Protein AF-A0A558ZWK5-F1 (afdb_monomer_lite)

Radius of gyration: 10.79 Å; chains: 1; bounding box: 29×23×25 Å

Foldseek 3Di:
DAAEDEAEPCVDPVNVVVVVVQVVDPRYDDQAYEDLPDPDQDDPNHGYHNDPVVVD

InterPro domains:
  IPR000846 Dihydrodipicolinate reductase, N-terminal [PF01113] (3-41)
  IPR036291 NAD(P)-binding domain superfamily [SSF51735] (3-54)

pLDDT: mean 92.4, std 5.53, range [68.0, 96.69]

Secondary structure (DSSP, 8-state):
-PEEEEEETTTSHHHHHHHHHHHH-TTEEEEEEE-TT---SEETTEEEESSGGGG-

Sequence (56 aa):
MSIRVIIAGFKGRMGQAACQMVLADPDLDLVAVLYPFESESEWQGIPVFKDKADLA

Structure (mmCIF, N/CA/C/O backbone):
data_AF-A0A558ZWK5-F1
#
_entry.id   AF-A0A558ZWK5-F1
#
loop_
_atom_site.group_PDB
_atom_site.id
_atom_site.type_symbol
_atom_site.label_atom_id
_atom_site.label_alt_id
_atom_site.label_comp_id
_atom_site.label_asym_id
_atom_site.label_entity_id
_atom_site.label_seq_id
_atom_site.pdbx_PDB_ins_code
_atom_site.Cartn_x
_atom_site.Cartn_y
_atom_site.Cartn_z
_atom_site.occupancy
_atom_site.B_iso_or_equiv
_atom_site.auth_seq_id
_atom_site.auth_comp_id
_atom_site.auth_asym_id
_atom_site.auth_atom_id
_atom_site.pdbx_PDB_model_num
ATOM 1 N N . MET A 1 1 ? -12.921 -1.589 11.891 1.00 68.44 1 MET A N 1
ATOM 2 C CA . MET A 1 1 ? -12.330 -1.937 10.580 1.00 68.44 1 MET A CA 1
ATOM 3 C C . MET A 1 1 ? -11.455 -0.769 10.190 1.00 68.44 1 MET A C 1
ATOM 5 O O . MET A 1 1 ? -11.974 0.335 10.252 1.00 68.44 1 MET A O 1
ATOM 9 N N . SER A 1 2 ? -10.194 -0.996 9.828 1.00 87.19 2 SER A N 1
ATOM 10 C CA . SER A 1 2 ? -9.312 0.057 9.316 1.00 87.19 2 SER A CA 1
ATOM 11 C C . SER A 1 2 ? -9.301 0.058 7.786 1.00 87.19 2 SER A C 1
ATOM 13 O O . SER A 1 2 ? -9.423 -0.992 7.146 1.00 87.19 2 SER A O 1
ATOM 15 N N . ILE A 1 3 ? -9.186 1.241 7.187 1.00 95.69 3 ILE A N 1
ATOM 16 C CA . ILE A 1 3 ? -9.000 1.396 5.744 1.00 95.69 3 ILE A CA 1
ATOM 17 C C . ILE A 1 3 ? -7.532 1.108 5.435 1.00 95.69 3 ILE A C 1
ATOM 19 O O . ILE A 1 3 ? -6.637 1.768 5.957 1.00 95.69 3 ILE A O 1
ATOM 23 N N . ARG A 1 4 ? -7.279 0.127 4.567 1.00 94.62 4 ARG A N 1
ATOM 24 C CA . ARG A 1 4 ? -5.924 -0.242 4.140 1.00 94.62 4 ARG A CA 1
ATOM 25 C C . ARG A 1 4 ? -5.474 0.693 3.022 1.00 94.62 4 ARG A C 1
ATOM 27 O O . ARG A 1 4 ? -6.140 0.789 1.991 1.00 94.62 4 ARG A O 1
ATOM 34 N N . VAL A 1 5 ? -4.356 1.376 3.225 1.00 95.62 5 VAL A N 1
ATOM 35 C CA . VAL A 1 5 ? -3.843 2.427 2.345 1.00 95.62 5 VAL A CA 1
ATOM 36 C C . VAL A 1 5 ? -2.493 2.019 1.769 1.00 95.62 5 VAL A C 1
ATOM 38 O O . VAL A 1 5 ? -1.632 1.491 2.469 1.00 95.62 5 VAL A O 1
ATOM 41 N N . ILE A 1 6 ? -2.307 2.302 0.480 1.00 95.75 6 ILE A N 1
A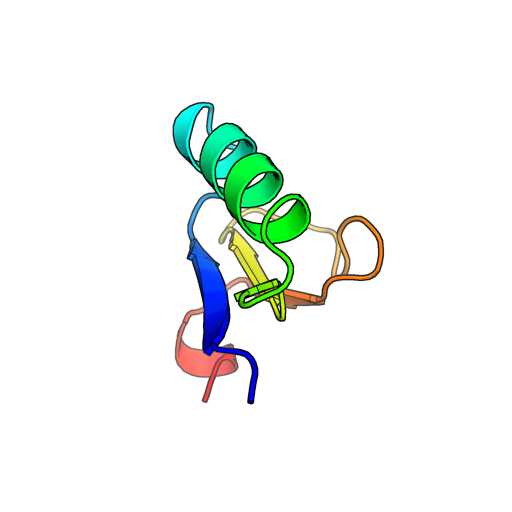TOM 42 C CA . ILE A 1 6 ? -1.033 2.154 -0.225 1.00 95.75 6 ILE A CA 1
ATOM 43 C C . ILE A 1 6 ? -0.621 3.523 -0.754 1.00 95.75 6 ILE A C 1
ATOM 45 O O . ILE A 1 6 ? -1.427 4.203 -1.393 1.00 95.75 6 ILE A O 1
ATOM 49 N N . ILE A 1 7 ? 0.631 3.924 -0.528 1.00 95.31 7 ILE A N 1
ATOM 50 C CA . ILE A 1 7 ? 1.134 5.233 -0.968 1.00 95.31 7 ILE A CA 1
ATOM 51 C C . ILE A 1 7 ? 2.156 5.068 -2.090 1.00 95.31 7 ILE A C 1
ATOM 53 O O . ILE A 1 7 ? 3.276 4.603 -1.882 1.00 95.31 7 ILE A O 1
ATOM 57 N N . ALA A 1 8 ? 1.784 5.516 -3.289 1.00 94.75 8 ALA A N 1
ATOM 58 C CA . ALA A 1 8 ? 2.692 5.624 -4.423 1.00 94.75 8 ALA A CA 1
ATOM 59 C C . ALA A 1 8 ? 3.488 6.936 -4.366 1.00 94.75 8 ALA A C 1
ATOM 61 O O . ALA A 1 8 ? 2.926 8.013 -4.178 1.00 94.75 8 ALA A O 1
ATOM 62 N N . GLY A 1 9 ? 4.806 6.853 -4.551 1.00 93.38 9 GLY A N 1
ATOM 63 C CA . GLY A 1 9 ? 5.696 8.011 -4.495 1.00 93.38 9 GLY A CA 1
ATOM 64 C C . GLY A 1 9 ? 6.037 8.471 -3.075 1.00 93.38 9 GLY A C 1
ATOM 65 O O . GLY A 1 9 ? 6.282 9.660 -2.875 1.00 93.38 9 GLY A O 1
ATOM 66 N N . PHE A 1 10 ? 6.076 7.556 -2.097 1.00 93.75 10 PHE A N 1
ATOM 67 C CA . PHE A 1 10 ? 6.273 7.870 -0.671 1.00 93.75 10 PHE A CA 1
ATOM 68 C C . PHE A 1 10 ? 7.549 8.680 -0.359 1.00 93.75 10 PHE A C 1
ATOM 70 O O . PHE A 1 10 ? 7.567 9.441 0.602 1.00 93.75 10 PHE A O 1
ATOM 77 N N . LYS A 1 11 ? 8.599 8.583 -1.189 1.00 91.19 11 LYS A N 1
ATOM 78 C CA . LYS A 1 11 ? 9.833 9.387 -1.065 1.00 91.19 11 LYS A CA 1
ATOM 79 C C . LYS A 1 11 ? 9.670 10.870 -1.432 1.00 91.19 11 LYS A C 1
ATOM 81 O O . LYS A 1 11 ? 10.515 11.682 -1.063 1.00 91.19 11 LYS A O 1
ATOM 86 N N . GLY A 1 12 ? 8.628 11.247 -2.173 1.00 93.00 12 GLY A N 1
ATOM 87 C CA . GLY A 1 12 ? 8.368 12.646 -2.524 1.00 93.00 12 GLY A CA 1
ATOM 88 C C . GLY A 1 12 ? 7.827 13.451 -1.338 1.00 93.00 12 GLY A C 1
ATOM 89 O O . GLY A 1 12 ? 7.253 12.884 -0.417 1.00 93.00 12 GLY A O 1
ATOM 90 N N . ARG A 1 13 ? 7.925 14.790 -1.382 1.00 93.81 13 ARG A N 1
ATOM 91 C CA . ARG A 1 13 ? 7.420 15.670 -0.300 1.00 93.81 13 ARG A CA 1
ATOM 92 C C . ARG A 1 13 ? 5.956 15.395 0.068 1.00 93.81 13 ARG A C 1
ATOM 94 O O . ARG A 1 13 ? 5.623 15.320 1.243 1.00 93.81 13 ARG A O 1
ATOM 101 N N . MET A 1 14 ? 5.096 15.220 -0.936 1.00 95.12 14 MET A N 1
ATOM 102 C CA . MET A 1 14 ? 3.685 14.882 -0.711 1.00 95.12 14 MET A CA 1
ATOM 103 C C . MET A 1 14 ? 3.507 13.453 -0.193 1.00 95.12 14 MET A C 1
ATOM 105 O O . MET A 1 14 ? 2.687 13.232 0.688 1.00 95.12 14 MET A O 1
ATOM 109 N N . GLY A 1 15 ? 4.284 12.497 -0.711 1.00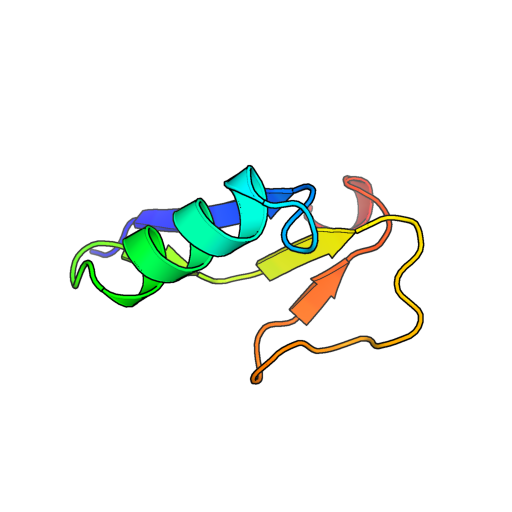 95.00 15 GLY A N 1
ATOM 110 C CA . GLY A 1 15 ? 4.228 11.101 -0.281 1.00 95.00 15 GLY A CA 1
ATOM 111 C C . GLY A 1 15 ? 4.614 10.935 1.186 1.00 95.00 15 GLY A C 1
ATOM 112 O O . GLY A 1 15 ? 3.905 10.266 1.925 1.00 95.00 15 GLY A O 1
ATOM 113 N N . GLN A 1 16 ? 5.666 11.624 1.634 1.00 94.75 16 GLN A N 1
ATOM 114 C CA . GLN A 1 16 ? 6.089 11.610 3.035 1.00 94.75 16 GLN 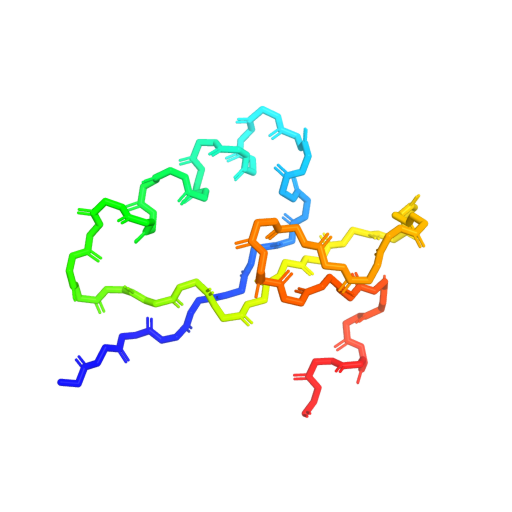A CA 1
ATOM 115 C C . GLN A 1 16 ? 5.018 12.192 3.960 1.00 94.75 16 GLN A C 1
ATOM 117 O O . GLN A 1 16 ? 4.724 11.602 4.998 1.00 94.75 16 GLN A O 1
ATOM 122 N N . ALA A 1 17 ? 4.406 13.315 3.571 1.00 96.69 17 ALA A N 1
ATOM 123 C CA . ALA A 1 17 ? 3.308 13.905 4.330 1.00 96.69 17 ALA A CA 1
ATOM 124 C C . ALA A 1 17 ? 2.098 12.959 4.394 1.00 96.69 17 ALA A C 1
ATOM 126 O O . ALA A 1 17 ? 1.543 12.752 5.468 1.00 96.69 17 ALA A O 1
ATOM 127 N N . ALA A 1 18 ? 1.736 12.321 3.276 1.00 96.50 18 ALA A N 1
ATOM 128 C CA . ALA A 1 18 ? 0.663 11.332 3.243 1.00 96.50 18 ALA A CA 1
ATOM 129 C C . ALA A 1 18 ? 0.966 10.128 4.150 1.00 96.50 18 ALA A C 1
ATOM 131 O O . ALA A 1 18 ? 0.086 9.703 4.891 1.00 96.50 18 ALA A O 1
ATOM 132 N N . CYS A 1 19 ? 2.206 9.620 4.165 1.00 95.50 19 CYS A N 1
ATOM 133 C CA . CYS A 1 19 ? 2.588 8.537 5.072 1.00 95.50 19 CYS A CA 1
ATOM 134 C C . CYS A 1 19 ? 2.411 8.946 6.534 1.00 95.50 19 CYS A C 1
ATOM 136 O O . CYS A 1 19 ? 1.857 8.182 7.315 1.00 95.50 19 CYS A O 1
ATOM 138 N N . GLN A 1 20 ? 2.839 10.156 6.901 1.00 95.31 20 GLN A N 1
ATOM 139 C CA . GLN A 1 20 ? 2.667 10.665 8.263 1.00 95.31 20 GLN A CA 1
ATOM 140 C C . GLN A 1 20 ? 1.193 10.812 8.643 1.00 95.31 20 GLN A C 1
ATOM 142 O O . GLN A 1 20 ? 0.820 10.449 9.753 1.00 95.31 20 GLN A O 1
ATOM 147 N N . MET A 1 21 ? 0.356 11.309 7.729 1.00 96.00 21 MET A N 1
ATOM 148 C CA . MET A 1 21 ? -1.083 11.441 7.963 1.00 96.00 21 MET A CA 1
ATOM 149 C C . MET A 1 21 ? -1.747 10.079 8.179 1.00 96.00 21 MET A C 1
ATOM 151 O O . MET A 1 21 ? -2.527 9.937 9.110 1.00 96.00 21 MET A O 1
ATOM 155 N N . VAL A 1 22 ? -1.405 9.078 7.362 1.00 95.75 22 VAL A N 1
ATOM 156 C CA . VAL A 1 22 ? -1.954 7.719 7.487 1.00 95.75 22 VAL A CA 1
ATOM 157 C C . VAL A 1 22 ? -1.487 7.048 8.777 1.00 95.75 22 VAL A C 1
ATOM 159 O O . VAL A 1 22 ? -2.295 6.444 9.462 1.00 95.75 22 VAL A O 1
ATOM 162 N N . LEU A 1 23 ? -0.211 7.186 9.145 1.00 93.94 23 LEU A N 1
ATOM 163 C CA . LEU A 1 23 ? 0.326 6.601 10.381 1.00 93.94 23 LEU A CA 1
ATOM 164 C C . LEU A 1 23 ? -0.219 7.264 11.657 1.00 93.94 23 LEU A C 1
ATOM 166 O O . LEU A 1 23 ? -0.186 6.653 12.722 1.00 93.94 23 LEU A O 1
ATOM 170 N N . ALA A 1 24 ? -0.670 8.518 11.573 1.00 96.06 24 ALA A N 1
ATOM 171 C CA . ALA A 1 24 ? -1.241 9.249 12.701 1.00 96.06 24 ALA A CA 1
ATOM 172 C C . ALA A 1 24 ? -2.747 8.997 12.894 1.00 96.06 24 ALA A C 1
ATOM 174 O O . ALA A 1 24 ? -3.280 9.329 13.954 1.00 96.06 24 ALA A O 1
ATOM 175 N N . ASP A 1 25 ? -3.429 8.450 11.888 1.00 96.06 25 ASP A N 1
ATOM 176 C CA . ASP A 1 25 ? -4.868 8.208 11.916 1.00 96.06 25 ASP A CA 1
ATOM 177 C C . ASP A 1 25 ? -5.162 6.764 12.367 1.00 96.06 25 ASP A C 1
ATOM 179 O O . ASP A 1 25 ? -4.757 5.820 11.688 1.00 96.06 25 ASP A O 1
ATOM 183 N N . PRO A 1 26 ? -5.864 6.553 13.497 1.00 94.19 26 PRO A N 1
ATOM 184 C CA . PRO A 1 26 ? -6.146 5.213 14.014 1.00 94.19 26 PRO A CA 1
ATOM 185 C C . PRO A 1 26 ? -7.099 4.391 13.133 1.00 94.19 26 PRO A C 1
ATOM 187 O O . PRO A 1 26 ? -7.166 3.170 13.293 1.00 94.19 26 PRO A O 1
ATOM 190 N N . ASP A 1 27 ? -7.842 5.029 12.225 1.00 95.81 27 ASP A N 1
ATOM 191 C CA . ASP A 1 27 ? -8.769 4.350 11.320 1.00 95.81 27 ASP A CA 1
ATOM 192 C C . ASP A 1 27 ? -8.097 3.918 10.005 1.00 95.81 27 ASP A C 1
ATOM 194 O O . ASP A 1 27 ? -8.708 3.199 9.204 1.00 95.81 27 ASP A O 1
ATOM 198 N N . LEU A 1 28 ? -6.841 4.315 9.772 1.00 96.38 28 LEU A N 1
ATOM 199 C CA . LEU A 1 28 ? -6.081 3.998 8.566 1.00 96.38 28 LEU A CA 1
ATOM 200 C C . LEU A 1 28 ? -4.908 3.059 8.875 1.00 96.38 28 LEU A C 1
ATOM 202 O O . LEU A 1 28 ? -4.317 3.088 9.947 1.00 96.38 28 LEU A O 1
ATOM 206 N N . ASP A 1 29 ? -4.560 2.213 7.909 1.00 95.31 29 ASP A N 1
ATOM 207 C CA . ASP A 1 29 ? -3.437 1.281 8.014 1.00 95.31 29 ASP A CA 1
ATOM 208 C C . ASP A 1 29 ? -2.556 1.381 6.765 1.00 95.31 29 ASP A C 1
ATOM 210 O O . ASP A 1 29 ? -3.020 1.125 5.648 1.00 95.31 29 ASP A O 1
ATOM 214 N N . LEU A 1 30 ? -1.293 1.782 6.934 1.00 95.44 30 LEU A N 1
ATOM 215 C CA . LEU A 1 30 ? -0.336 1.899 5.835 1.00 95.44 30 LEU A CA 1
ATOM 216 C C . LEU A 1 30 ? 0.288 0.533 5.548 1.00 95.44 30 LEU A C 1
ATOM 218 O O . LEU A 1 30 ? 1.273 0.137 6.164 1.00 95.44 30 LEU A O 1
ATOM 222 N N . VAL A 1 31 ? -0.280 -0.178 4.578 1.00 95.38 31 VAL A N 1
ATOM 223 C CA . VAL A 1 31 ? 0.046 -1.593 4.344 1.00 95.38 31 VAL A CA 1
ATOM 224 C C . VAL A 1 31 ? 1.141 -1.811 3.312 1.00 95.38 31 VAL A C 1
ATOM 226 O O . VAL A 1 31 ? 1.724 -2.890 3.273 1.00 95.38 31 VAL A O 1
ATOM 229 N N . ALA A 1 32 ? 1.402 -0.819 2.460 1.00 95.50 32 ALA A N 1
ATOM 230 C CA . ALA A 1 32 ? 2.480 -0.856 1.482 1.00 95.50 32 ALA A CA 1
ATOM 231 C C . ALA A 1 32 ? 2.831 0.549 0.978 1.00 95.50 32 ALA A C 1
ATOM 233 O O . ALA A 1 32 ? 2.004 1.468 0.985 1.00 95.50 32 ALA A O 1
ATOM 234 N N . VAL A 1 33 ? 4.040 0.697 0.450 1.00 95.62 33 VAL A N 1
ATOM 235 C CA . VAL A 1 33 ? 4.446 1.876 -0.316 1.00 95.62 33 VAL A CA 1
ATOM 236 C C . VAL A 1 33 ? 4.965 1.464 -1.686 1.00 95.62 33 VAL A C 1
ATOM 238 O O . VAL A 1 33 ? 5.471 0.362 -1.867 1.00 95.62 33 VAL A O 1
ATOM 241 N N . LEU A 1 34 ? 4.827 2.342 -2.675 1.00 94.81 34 LEU A N 1
ATOM 242 C CA . LEU A 1 34 ? 5.246 2.066 -4.044 1.00 94.81 34 LEU A CA 1
ATOM 243 C C . LEU A 1 34 ? 6.247 3.112 -4.527 1.00 94.81 34 LEU A C 1
ATOM 245 O O . LEU A 1 34 ? 5.963 4.314 -4.519 1.00 94.81 34 LEU A O 1
ATOM 249 N N . TYR A 1 35 ? 7.417 2.658 -4.969 1.00 93.75 35 TYR A N 1
ATOM 250 C CA . TYR A 1 35 ? 8.435 3.510 -5.567 1.00 93.75 35 TYR A CA 1
ATOM 251 C C . TYR A 1 35 ? 9.268 2.727 -6.603 1.00 93.75 35 TYR A C 1
ATOM 253 O O . TYR A 1 35 ? 10.045 1.852 -6.221 1.00 93.75 35 TYR A O 1
ATOM 261 N N . PRO A 1 36 ? 9.164 3.053 -7.910 1.00 90.94 36 PRO A N 1
ATOM 262 C CA . PRO A 1 36 ? 9.797 2.275 -8.986 1.00 90.94 36 PRO A CA 1
ATOM 263 C C . PRO A 1 36 ? 11.322 2.166 -8.898 1.00 90.94 36 PRO A C 1
ATOM 265 O O . PRO A 1 36 ? 11.913 1.213 -9.398 1.00 90.94 36 PRO A O 1
ATOM 268 N N . PHE A 1 37 ? 11.962 3.154 -8.275 1.00 88.88 37 PHE A N 1
ATOM 269 C CA . PHE A 1 37 ? 13.418 3.256 -8.192 1.00 88.88 37 PHE A CA 1
ATOM 270 C C . PHE A 1 37 ? 13.968 2.822 -6.831 1.00 88.88 37 PHE A C 1
ATOM 272 O O . PHE A 1 37 ? 15.145 3.049 -6.553 1.00 88.88 37 PHE A O 1
ATOM 279 N N . GLU A 1 38 ? 13.138 2.239 -5.959 1.00 88.88 38 GLU A N 1
ATOM 280 C CA . GLU A 1 38 ? 13.624 1.776 -4.664 1.00 88.88 38 GLU A CA 1
ATOM 281 C C . GLU A 1 38 ? 14.492 0.534 -4.840 1.00 88.88 38 GLU A C 1
ATOM 283 O O . GLU A 1 38 ? 14.204 -0.343 -5.659 1.00 88.88 38 GLU A O 1
ATOM 288 N N . SER A 1 39 ? 15.575 0.457 -4.073 1.00 86.06 39 SER A N 1
ATOM 289 C CA . SER A 1 39 ? 16.398 -0.757 -4.010 1.00 86.06 39 SE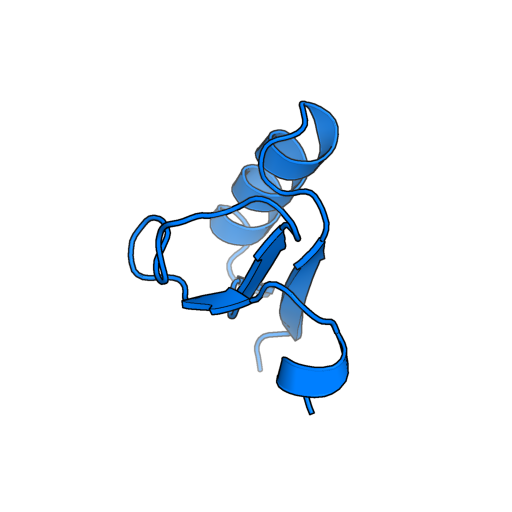R A CA 1
ATOM 290 C C . SER A 1 39 ? 16.005 -1.643 -2.829 1.00 86.06 39 SER A C 1
ATOM 292 O O . SER A 1 39 ? 16.092 -2.863 -2.936 1.00 86.06 39 SER A O 1
ATOM 294 N N . GLU A 1 40 ? 15.524 -1.030 -1.750 1.00 89.31 40 GLU A N 1
ATOM 295 C CA . GLU A 1 40 ? 15.030 -1.681 -0.539 1.00 89.31 40 GLU A CA 1
ATOM 296 C C . GLU A 1 40 ? 13.631 -2.287 -0.739 1.00 89.31 40 GLU A C 1
ATOM 298 O O . GLU A 1 40 ? 12.796 -1.748 -1.465 1.00 89.31 40 GLU A O 1
ATOM 303 N N . SER A 1 41 ? 13.387 -3.428 -0.093 1.00 89.62 41 SER A N 1
ATOM 304 C CA . SER A 1 41 ? 12.098 -4.133 -0.106 1.00 89.62 41 SER A CA 1
ATOM 305 C C . SER A 1 41 ? 11.174 -3.721 1.039 1.00 89.62 41 SER A C 1
ATOM 307 O O . SER A 1 41 ? 10.004 -4.094 1.040 1.00 89.62 41 SER A O 1
ATOM 309 N N . GLU A 1 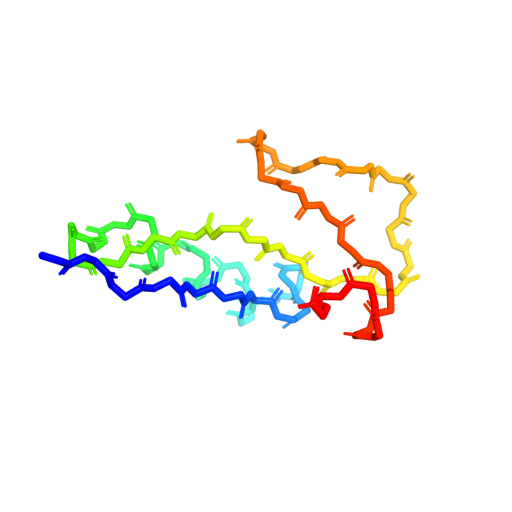42 ? 11.680 -2.967 2.014 1.00 92.31 42 GLU A N 1
ATOM 310 C CA . GLU A 1 42 ? 10.935 -2.524 3.190 1.00 92.31 42 GLU A CA 1
ATOM 311 C C . GLU A 1 42 ? 11.328 -1.100 3.578 1.00 92.31 42 GLU A C 1
ATOM 313 O O . GLU A 1 42 ? 12.490 -0.713 3.494 1.00 92.31 42 GLU A O 1
ATOM 318 N N . TRP A 1 43 ? 10.354 -0.333 4.054 1.00 91.56 43 TRP A N 1
ATOM 319 C CA . TRP A 1 43 ? 10.529 1.000 4.605 1.00 91.56 43 TRP A CA 1
ATOM 320 C C . TRP A 1 43 ? 9.801 1.067 5.946 1.00 91.56 43 TRP A C 1
ATOM 322 O O . TRP A 1 43 ? 8.580 0.984 5.993 1.00 91.56 43 TRP A O 1
ATOM 332 N N . GLN A 1 44 ? 10.541 1.187 7.053 1.00 90.06 44 GLN A N 1
ATOM 333 C CA . GLN A 1 44 ? 9.967 1.207 8.413 1.00 90.06 44 GLN A CA 1
ATOM 334 C C . GLN A 1 44 ? 9.100 -0.031 8.741 1.00 90.06 44 GLN A C 1
ATOM 336 O O . GLN A 1 44 ? 8.133 0.065 9.490 1.00 90.06 44 GLN A O 1
ATOM 341 N N . GLY A 1 45 ? 9.439 -1.193 8.170 1.00 91.19 45 GLY A N 1
ATOM 342 C CA . GLY A 1 45 ? 8.659 -2.431 8.303 1.00 91.19 45 GLY A CA 1
ATOM 343 C C . GLY A 1 45 ? 7.439 -2.522 7.377 1.00 91.19 45 GLY A C 1
ATOM 344 O O . GLY A 1 45 ? 6.711 -3.508 7.430 1.00 91.19 45 GLY A O 1
ATOM 345 N N . ILE A 1 46 ? 7.216 -1.520 6.520 1.00 93.81 46 ILE A N 1
ATOM 346 C CA . ILE A 1 46 ? 6.163 -1.510 5.499 1.00 93.81 46 ILE A CA 1
ATOM 347 C C . ILE A 1 46 ? 6.768 -1.997 4.175 1.00 93.81 46 ILE A C 1
ATOM 349 O O . ILE A 1 46 ? 7.806 -1.472 3.762 1.00 93.81 46 ILE A O 1
ATOM 353 N N . PRO A 1 47 ? 6.150 -2.961 3.476 1.00 95.06 47 PRO A N 1
ATOM 354 C CA . PRO A 1 47 ? 6.687 -3.481 2.225 1.00 95.06 47 PRO A CA 1
ATOM 355 C C . PRO A 1 47 ? 6.714 -2.408 1.130 1.00 95.06 47 PRO A C 1
ATOM 357 O O . PRO A 1 47 ? 5.764 -1.633 0.961 1.00 95.06 47 PRO A O 1
ATOM 360 N N . VAL A 1 48 ? 7.810 -2.387 0.370 1.00 95.38 48 VAL A N 1
ATOM 361 C CA . VAL A 1 48 ? 8.007 -1.494 -0.774 1.00 95.38 48 VAL A CA 1
ATOM 362 C C . VAL A 1 48 ? 7.860 -2.274 -2.072 1.00 95.38 48 VAL A C 1
ATOM 364 O O . VAL A 1 48 ? 8.568 -3.249 -2.316 1.00 95.38 48 VAL A O 1
ATOM 367 N N . PHE A 1 49 ? 6.987 -1.788 -2.946 1.00 95.31 49 PHE A N 1
ATOM 368 C CA . PHE A 1 49 ? 6.757 -2.347 -4.271 1.00 95.31 49 PHE A CA 1
ATOM 369 C C . PHE A 1 49 ? 7.293 -1.422 -5.358 1.00 95.31 49 PHE A C 1
ATOM 371 O O . PHE A 1 49 ? 7.281 -0.194 -5.227 1.00 95.31 49 PHE A O 1
ATOM 378 N N . LYS A 1 50 ? 7.771 -2.015 -6.451 1.00 94.25 50 LYS A N 1
ATOM 379 C CA . LYS A 1 50 ? 8.335 -1.269 -7.584 1.00 94.25 50 LYS A CA 1
ATOM 380 C C . LYS A 1 50 ? 7.323 -1.132 -8.709 1.00 94.25 50 LYS A C 1
ATOM 382 O O . LYS A 1 50 ? 7.261 -0.070 -9.328 1.00 94.25 50 LYS A O 1
ATOM 387 N N . ASP A 1 51 ? 6.508 -2.162 -8.922 1.00 92.12 51 ASP A N 1
ATOM 388 C CA . ASP A 1 51 ? 5.420 -2.149 -9.886 1.00 92.12 51 ASP A CA 1
ATOM 389 C C . ASP A 1 51 ? 4.061 -2.212 -9.182 1.00 92.12 51 ASP A C 1
ATOM 391 O O . ASP A 1 51 ? 3.898 -2.778 -8.102 1.00 92.12 51 ASP A O 1
ATOM 395 N N . LYS A 1 52 ? 3.056 -1.602 -9.807 1.00 88.06 52 LYS A N 1
ATOM 396 C CA . LYS A 1 52 ? 1.678 -1.661 -9.328 1.00 88.06 52 LYS A CA 1
ATOM 397 C C . LYS A 1 52 ? 1.081 -3.056 -9.526 1.00 88.06 52 LYS A C 1
ATOM 399 O O . LYS A 1 52 ? 0.189 -3.431 -8.775 1.00 88.06 52 LYS A O 1
ATOM 404 N N . ALA A 1 53 ? 1.552 -3.810 -10.517 1.00 90.75 53 ALA A N 1
ATOM 405 C CA . ALA A 1 53 ? 1.154 -5.195 -10.737 1.00 90.75 53 ALA A CA 1
ATOM 406 C C . ALA A 1 53 ? 1.515 -6.103 -9.550 1.00 90.75 53 ALA A C 1
ATOM 408 O O . ALA A 1 53 ? 0.815 -7.081 -9.308 1.00 90.75 53 ALA A O 1
ATOM 409 N N . ASP A 1 54 ? 2.543 -5.741 -8.778 1.00 88.25 54 ASP A N 1
ATOM 410 C CA . ASP A 1 54 ? 2.971 -6.490 -7.594 1.00 88.25 54 ASP A CA 1
ATOM 411 C C . ASP A 1 54 ? 2.051 -6.262 -6.373 1.00 88.25 54 ASP A C 1
ATOM 413 O O . ASP A 1 54 ? 2.197 -6.935 -5.357 1.00 88.25 54 ASP A O 1
ATOM 417 N N . LEU A 1 55 ? 1.104 -5.317 -6.462 1.00 83.25 55 LEU A N 1
ATOM 418 C CA . LEU A 1 55 ? 0.138 -4.976 -5.406 1.00 83.25 55 LEU A CA 1
ATOM 419 C C . LEU A 1 55 ? -1.201 -5.735 -5.525 1.00 83.25 55 LEU A C 1
ATOM 421 O O . LEU A 1 55 ? -2.166 -5.353 -4.857 1.00 83.25 55 LEU A O 1
ATOM 425 N N . ALA A 1 56 ? -1.284 -6.721 -6.426 1.00 68.00 56 ALA A N 1
ATOM 426 C CA . ALA A 1 56 ? -2.498 -7.481 -6.743 1.00 68.00 56 ALA A CA 1
ATOM 427 C C . ALA A 1 56 ? -2.932 -8.458 -5.638 1.00 68.00 56 ALA A C 1
ATOM 429 O O . ALA A 1 56 ? -2.056 -9.035 -4.954 1.00 68.00 56 ALA A O 1
#

Organism: Streptococcus pneumoniae (NCBI:txid1313)

=== Feature glossary ===
The record interleaves many kinds of information about one protein. Here is each kind framed as the question it answers.

Q: Are the domains correctly placed relative to each other?
A: Predicted aligned error is AlphaFold's pairwise confidence. Unlike pLDDT (per-residue), PAE is per-residue-pair and captures whether two parts of the structure are correctly placed relative to each other. Units are ångströms of expected positional error.

Q: Which residues are in helices, strands, or loops?
A: Eight-state secondary structure (DSSP): H is the canonical α-helix, G the tighter 3₁₀-helix, I the wider π-helix; E/B are β-structure, T and S are turns and bends, and '-' is everything else. DSSP derives these from the pattern of main-chain N–H···O=C hydrogen bonds, not from the sequence.

Q: What if only a Cα trace is available?
A: P-SEA three-state annotation labels each residue as helix, strand, or coil based purely on the geometry of the Cα trace. It serves as a fallback when the full backbone (and thus DSSP) is unavailable.

Q: What are the backbone torsion angles?
A: φ (phi) and ψ (psi) are the two rotatable backbone dihedrals per residue: φ is the C(i-1)–N–Cα–C torsion, ψ is the N–Cα–C–N(i+1) torsion, both in degrees on (−180°, 180°]. α-helical residues cluster near (−60°, −45°); β-strand residues near (−120°, +130°). A Ramachandran plot is simply a scatter of (φ, ψ) for every residue.

Q: What known structures does this most resemble?
A: Structural nearest neighbors (via Foldseek easy-search vs the PDB). Reported per hit: target PDB id, E-value, and alignment TM-score. A TM-score above ~0.5 is the conventional threshold for 'same fold'.

Q: What family and function is it annotated with?
A: Database cross-references. InterPro integrates a dozen domain/family signature databases into unified entries with residue-range hits. GO terms attach function/process/location labels with evidence codes. CATH codes position the fold in a four-level structural taxonomy. Organism is the NCBI-taxonomy species name.

Q: Which residues are buried vs exposed?
A: Solvent accessibility: the surface area of each residue that a 1.4 Å water probe can touch, in Å². When only backbone atoms are present the absolute values are lower than full-atom SASA (side chains contribute most of the area) and are flagged as backbone-only.

Q: What do the diagnostic plots show?
A: Three diagnostic plots accompany the record. The Cα contact map visualizes the tertiary structure as a 2D adjacency matrix (8 Å cutoff, sequence-local contacts suppressed). The Ramachandran plot shows the distribution of backbone (φ, ψ) torsions, with points in the α and β basins reflecting secondary structure content. The PAE plot shows AlphaFold's inter-residue confidence as a color matrix.

Q: What is the amino-acid chain?
A: The amino-acid sequence is the protein's primary structure: the linear order of residues from the N-terminus to the C-terminus, written in one-letter code. Everything else here — the 3D coordinates, the secondary structure, the domain annotations — is ultimately a consequence of this string.

Q: What do the rendered images show?
A: The six renders are orthographic views along the three Cartesian axes in both directions. Representation (cartoon, sticks, or surface) and color scheme (sequence-rainbow or by-chain) vary across proteins so the training set covers all the common visualization conventions.

Q: Where is each backbone atom in 3D?
A: The mmCIF table is the protein's shape written out atom by atom. For each backbone N, Cα, C, and carbonyl O, it records an (x, y, z) coordinate triple in Å plus the residue type, chain letter, and residue number.

Q: How mobile is each atom in the crystal?
A: For experimental (PDB) structures, the B-factor (temperature factor) quantifies the positional spread of each atom in the crystal — a combination of thermal vibration and static disorde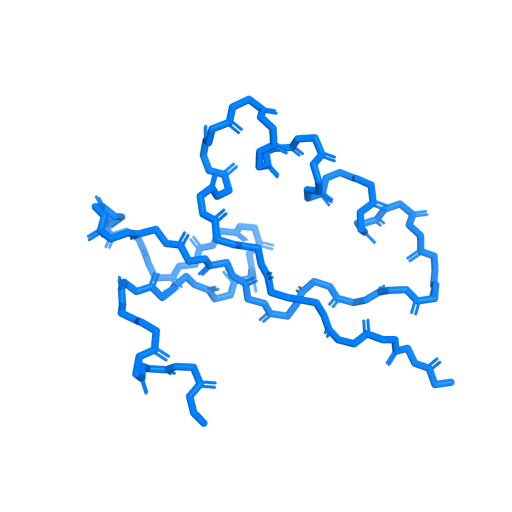r — in units of Å². High B-factors mark flexible loops or poorly resolved regions; low B-factors mark the rigid, well-ordered core.

Q: How big and how compact is the whole molecule?
A: Three whole-structure scalars: the radius of gyration (RMS distance of Cα from centroid, in Å), the count of Cα–Cα contacts (pairs closer than 8 Å and separated by more than four residues in sequence — i.e. tertiary, not local, contacts), and the bounding-box dimensions. Together they distinguish compact globular folds from extended fibres or disordered chains.

Q: What does the local fold look like, residue by residue?
A: A 3Di character summarizes, for each residue, the relative orientation of the Cα frame of its nearest spatial neighbor. Because it encodes fold topology rather than chemistry, 3Di alignments detect remote structural similarity that sequence alignment misses.

Q: How confident is the AlphaFold model at each residue?
A: For AlphaFold models, the B-factor field carries pLDDT — the model's own estimate of local accuracy on a 0–100 scale. Regions with pLDDT<50 should be treated as essentially unmodeled; they often correspond to intrinsically disordered segments.